Protein AF-A0A6I4LWM6-F1 (afdb_monomer_lite)

Structure (mmCIF, N/CA/C/O backbone):
data_AF-A0A6I4LWM6-F1
#
_entry.id   AF-A0A6I4LWM6-F1
#
loop_
_atom_site.group_PDB
_atom_site.id
_atom_site.type_symbol
_atom_site.label_atom_id
_atom_site.label_alt_id
_atom_site.label_comp_id
_atom_site.label_asym_id
_atom_site.label_entity_id
_atom_site.label_seq_id
_atom_site.pdbx_PDB_ins_code
_atom_site.Cartn_x
_atom_site.Cartn_y
_atom_site.Cartn_z
_atom_site.occupancy
_atom_site.B_iso_or_equiv
_atom_site.auth_seq_id
_atom_site.auth_comp_id
_atom_site.auth_asym_id
_atom_site.auth_atom_id
_atom_site.pdbx_PDB_model_num
ATOM 1 N N . MET A 1 1 ? -7.706 5.451 -8.215 1.00 88.94 1 MET A N 1
ATOM 2 C CA . MET A 1 1 ? -6.629 6.219 -7.553 1.00 88.94 1 MET A CA 1
ATOM 3 C C . MET A 1 1 ? -5.557 5.309 -6.967 1.00 88.94 1 MET A C 1
ATOM 5 O O . MET A 1 1 ? -4.413 5.461 -7.361 1.00 88.94 1 MET A O 1
ATOM 9 N N . LEU A 1 2 ? -5.886 4.353 -6.088 1.00 96.06 2 LEU A N 1
ATOM 10 C CA . LEU A 1 2 ? -4.867 3.525 -5.426 1.00 96.06 2 LEU A CA 1
ATOM 11 C C . LEU A 1 2 ? -3.924 2.790 -6.399 1.00 96.06 2 LEU A C 1
ATOM 13 O O . LEU A 1 2 ? -2.712 2.889 -6.254 1.00 96.06 2 LEU A O 1
ATOM 17 N N . ASN A 1 3 ? -4.457 2.176 -7.461 1.00 97.75 3 ASN A N 1
ATOM 18 C CA . ASN A 1 3 ? -3.626 1.541 -8.496 1.00 97.75 3 ASN A CA 1
ATOM 19 C C . ASN A 1 3 ? -2.638 2.515 -9.164 1.00 97.75 3 ASN A C 1
ATOM 21 O O . ASN A 1 3 ? -1.543 2.117 -9.543 1.00 97.75 3 ASN A O 1
ATOM 25 N N . GLN A 1 4 ? -2.995 3.797 -9.300 1.00 98.00 4 GLN A N 1
ATOM 26 C CA . GLN A 1 4 ? -2.101 4.809 -9.878 1.00 98.00 4 GLN A CA 1
ATOM 27 C C . GLN A 1 4 ? -0.998 5.207 -8.897 1.00 98.00 4 GLN A C 1
ATOM 29 O O . GLN A 1 4 ? 0.128 5.427 -9.322 1.00 98.00 4 GLN A O 1
ATOM 34 N N . ILE A 1 5 ? -1.296 5.258 -7.596 1.00 97.81 5 ILE A N 1
ATOM 35 C CA . ILE A 1 5 ? -0.276 5.464 -6.559 1.00 97.81 5 ILE A CA 1
ATOM 36 C C . ILE A 1 5 ? 0.727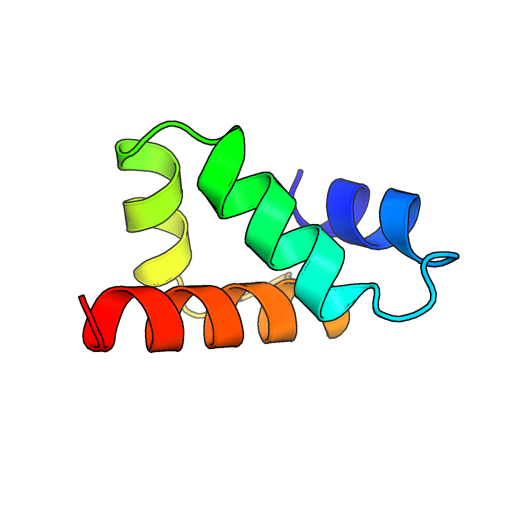 4.307 -6.601 1.00 97.81 5 ILE A C 1
ATOM 38 O O . ILE A 1 5 ? 1.922 4.558 -6.717 1.00 97.81 5 ILE A O 1
ATOM 42 N N . ALA A 1 6 ? 0.238 3.063 -6.617 1.00 97.88 6 ALA A N 1
ATOM 43 C CA . ALA A 1 6 ? 1.086 1.878 -6.737 1.00 97.88 6 ALA A CA 1
ATOM 44 C C . ALA A 1 6 ? 1.935 1.902 -8.023 1.00 97.88 6 ALA A C 1
ATOM 46 O O . ALA A 1 6 ? 3.131 1.640 -7.982 1.00 97.88 6 ALA A O 1
ATOM 47 N N . THR A 1 7 ? 1.342 2.305 -9.153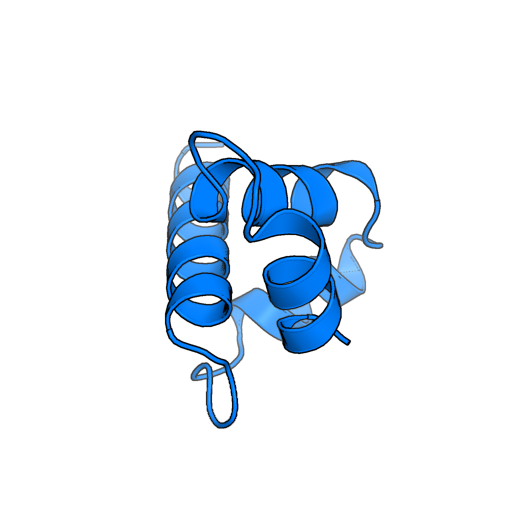 1.00 98.12 7 THR A N 1
ATOM 48 C CA . THR A 1 7 ? 2.065 2.468 -10.428 1.00 98.12 7 THR A CA 1
ATOM 49 C C . THR A 1 7 ? 3.168 3.526 -10.329 1.00 98.12 7 THR A C 1
ATOM 51 O O . THR A 1 7 ? 4.281 3.302 -10.793 1.00 98.12 7 THR A O 1
ATOM 54 N N . ASN A 1 8 ? 2.887 4.675 -9.711 1.00 98.00 8 ASN A N 1
ATOM 55 C CA . ASN A 1 8 ? 3.858 5.762 -9.572 1.00 98.00 8 ASN A CA 1
ATOM 56 C C . ASN A 1 8 ? 5.016 5.402 -8.632 1.00 98.00 8 ASN A C 1
ATOM 58 O O . ASN A 1 8 ? 6.113 5.929 -8.791 1.00 98.00 8 ASN A O 1
ATOM 62 N N . LEU A 1 9 ? 4.771 4.516 -7.665 1.00 97.75 9 LEU A N 1
ATOM 63 C CA . LEU A 1 9 ? 5.763 4.039 -6.701 1.00 97.75 9 LEU A CA 1
ATOM 64 C C . LEU A 1 9 ? 6.451 2.739 -7.146 1.00 97.75 9 LEU A C 1
ATOM 66 O O . LEU A 1 9 ? 7.255 2.193 -6.400 1.00 97.75 9 LEU A O 1
ATOM 70 N N . ALA A 1 10 ? 6.191 2.249 -8.361 1.00 96.69 10 ALA A N 1
ATOM 71 C CA . ALA A 1 10 ? 6.693 0.956 -8.832 1.00 96.69 10 ALA A CA 1
ATOM 72 C C . ALA A 1 10 ? 8.229 0.862 -8.924 1.00 96.69 10 ALA A C 1
ATOM 74 O O . ALA A 1 10 ? 8.769 -0.240 -8.963 1.00 96.69 10 ALA A O 1
ATOM 75 N N . THR A 1 11 ? 8.937 1.994 -8.979 1.00 96.81 11 THR A N 1
ATOM 76 C CA . THR A 1 11 ? 10.410 2.036 -8.999 1.00 96.81 11 THR A CA 1
ATOM 77 C C . THR A 1 11 ? 11.037 2.130 -7.608 1.00 96.81 11 THR A C 1
ATOM 79 O O . THR A 1 11 ? 12.262 2.186 -7.506 1.00 96.81 11 THR A O 1
ATOM 82 N N . ASP A 1 12 ? 10.227 2.214 -6.552 1.00 97.81 12 ASP A N 1
ATOM 83 C CA . ASP A 1 12 ? 10.719 2.168 -5.179 1.00 97.81 12 ASP A CA 1
ATOM 84 C C . ASP A 1 12 ? 11.342 0.786 -4.882 1.00 97.81 12 ASP A C 1
ATOM 86 O O . ASP A 1 12 ? 10.888 -0.217 -5.439 1.00 97.81 12 ASP A O 1
ATOM 90 N N . PRO A 1 13 ? 12.381 0.688 -4.033 1.00 97.50 13 PRO A N 1
ATOM 91 C CA . PRO A 1 13 ? 12.912 -0.605 -3.601 1.00 97.50 13 PRO A CA 1
ATOM 92 C C . PRO A 1 13 ? 11.878 -1.510 -2.908 1.00 97.50 13 PRO A C 1
ATOM 94 O O . PRO A 1 13 ? 12.015 -2.732 -2.977 1.00 97.50 13 PRO A O 1
ATOM 97 N N . ASP A 1 14 ? 10.858 -0.933 -2.262 1.00 97.44 14 ASP A N 1
ATOM 98 C CA . ASP A 1 14 ? 9.709 -1.643 -1.688 1.00 97.44 14 ASP A CA 1
ATOM 99 C C . ASP A 1 14 ? 8.383 -0.908 -2.005 1.00 97.44 14 ASP A C 1
ATOM 101 O O . ASP A 1 14 ? 7.812 -0.206 -1.158 1.00 97.44 14 ASP A O 1
ATOM 105 N N . PRO A 1 15 ? 7.836 -1.091 -3.225 1.00 97.38 15 PRO A N 1
ATOM 106 C CA . PRO A 1 15 ? 6.646 -0.375 -3.690 1.00 97.38 15 PRO A CA 1
ATOM 107 C C . PRO A 1 15 ? 5.398 -0.627 -2.842 1.00 97.38 15 PRO A C 1
ATOM 109 O O . PRO A 1 15 ? 4.532 0.244 -2.727 1.00 97.38 15 PRO A O 1
ATOM 112 N N . VAL A 1 16 ? 5.283 -1.819 -2.247 1.00 98.12 16 VAL A N 1
ATOM 113 C CA . VAL A 1 16 ? 4.131 -2.201 -1.419 1.00 98.12 16 VAL A CA 1
ATOM 114 C C . VAL A 1 16 ? 4.154 -1.426 -0.109 1.00 98.12 16 VAL A C 1
ATOM 116 O O . VAL A 1 16 ? 3.139 -0.831 0.267 1.00 98.12 16 VAL A O 1
ATOM 119 N N . THR A 1 17 ? 5.304 -1.390 0.570 1.00 98.06 17 THR A N 1
ATOM 120 C CA . THR A 1 17 ? 5.457 -0.606 1.800 1.00 98.06 17 THR A CA 1
ATOM 121 C C . THR A 1 17 ? 5.281 0.882 1.518 1.00 98.06 17 THR A C 1
ATOM 123 O O . THR A 1 17 ? 4.470 1.518 2.191 1.00 98.06 17 THR A O 1
ATOM 126 N N . ALA A 1 18 ? 5.921 1.413 0.471 1.00 98.19 18 ALA A N 1
ATOM 127 C CA . ALA A 1 18 ? 5.786 2.818 0.088 1.00 98.19 18 ALA A CA 1
ATOM 128 C C . ALA A 1 18 ? 4.323 3.208 -0.206 1.00 98.19 18 ALA A C 1
ATOM 130 O O . ALA A 1 18 ? 3.850 4.270 0.205 1.00 98.19 18 ALA A O 1
ATOM 131 N N . THR A 1 19 ? 3.565 2.330 -0.872 1.00 98.38 19 THR A N 1
ATOM 132 C CA . THR A 1 19 ? 2.139 2.559 -1.155 1.00 98.38 19 THR A CA 1
ATOM 133 C C . THR A 1 19 ? 1.299 2.550 0.124 1.00 98.38 19 THR A C 1
ATOM 135 O O . THR A 1 19 ? 0.451 3.428 0.302 1.00 98.38 19 THR A O 1
ATOM 138 N N . ALA A 1 20 ? 1.527 1.599 1.034 1.00 98.06 20 ALA A N 1
ATOM 139 C CA . ALA A 1 20 ? 0.796 1.526 2.300 1.00 98.06 20 ALA A CA 1
ATOM 140 C C . ALA A 1 20 ? 1.071 2.753 3.188 1.00 98.06 20 ALA A C 1
ATOM 142 O O . ALA A 1 20 ? 0.136 3.342 3.736 1.00 98.06 20 ALA A O 1
ATOM 143 N N . GLU A 1 21 ? 2.332 3.185 3.270 1.00 97.56 21 GLU A N 1
ATOM 144 C CA . GLU A 1 21 ? 2.738 4.395 3.993 1.00 97.56 21 GLU A CA 1
ATOM 145 C C . GLU A 1 21 ? 2.110 5.652 3.389 1.00 97.56 21 GLU A C 1
ATOM 147 O O . GLU A 1 21 ? 1.604 6.502 4.122 1.00 97.56 21 GLU A O 1
ATOM 152 N N . HIS A 1 22 ? 2.050 5.753 2.057 1.00 97.81 22 HIS A N 1
ATOM 153 C CA . HIS A 1 22 ? 1.380 6.868 1.393 1.00 97.81 22 HIS A CA 1
ATOM 154 C C . HIS A 1 22 ? -0.100 6.962 1.798 1.00 97.81 22 HIS A C 1
ATOM 156 O O . HIS A 1 22 ? -0.589 8.044 2.131 1.00 97.81 22 HIS A O 1
ATOM 162 N N . ILE A 1 23 ? -0.822 5.837 1.824 1.00 97.00 23 ILE A N 1
ATOM 163 C CA . ILE A 1 23 ? -2.213 5.811 2.301 1.00 97.00 23 ILE A CA 1
ATOM 164 C C . ILE A 1 23 ? -2.268 6.232 3.773 1.00 97.00 23 ILE A C 1
ATOM 166 O O . ILE A 1 23 ? -3.072 7.089 4.143 1.00 97.00 23 ILE A O 1
ATOM 170 N N . GLN A 1 24 ? -1.406 5.664 4.621 1.00 95.94 24 GLN A N 1
ATOM 171 C CA . GLN A 1 24 ? -1.382 5.953 6.053 1.00 95.94 24 GLN A CA 1
ATOM 172 C C . GLN A 1 24 ? -1.155 7.444 6.346 1.00 95.94 24 GLN A C 1
ATOM 174 O O . GLN A 1 24 ? -1.831 8.005 7.212 1.00 95.94 24 GLN A O 1
ATOM 179 N N . LEU A 1 25 ? -0.246 8.093 5.622 1.00 96.56 25 LEU A N 1
ATOM 180 C CA . LEU A 1 25 ? 0.145 9.482 5.861 1.00 96.56 25 LEU A CA 1
ATOM 181 C C 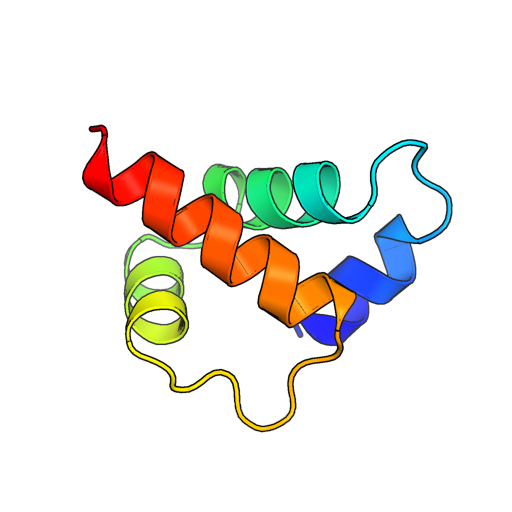. LEU A 1 25 ? -0.817 10.494 5.231 1.00 96.56 25 LEU A C 1
ATOM 183 O O . LEU A 1 25 ? -1.102 11.516 5.853 1.00 96.56 25 LEU A O 1
ATOM 187 N N . PHE A 1 26 ? -1.325 10.221 4.026 1.00 96.69 26 PHE A N 1
ATOM 188 C CA . PHE A 1 26 ? -1.987 11.250 3.215 1.00 96.69 26 PHE A CA 1
ATOM 189 C C . PHE A 1 26 ? -3.489 11.058 3.026 1.00 96.69 26 PHE A C 1
ATOM 191 O O . PHE A 1 26 ? -4.166 12.012 2.652 1.00 96.69 26 PHE A O 1
ATOM 198 N N . TRP A 1 27 ? -4.036 9.862 3.258 1.00 96.56 27 TRP A N 1
ATOM 199 C CA . TRP A 1 27 ? -5.475 9.656 3.089 1.00 96.56 27 TRP A CA 1
ATOM 200 C C . TRP A 1 27 ? -6.258 10.074 4.330 1.00 96.56 27 TRP A C 1
ATOM 202 O O . TRP A 1 27 ? -5.844 9.834 5.471 1.00 96.56 27 TRP A O 1
ATOM 212 N N . ASP A 1 28 ? -7.447 10.626 4.107 1.00 97.31 28 ASP A N 1
ATOM 213 C CA . ASP A 1 28 ? -8.386 10.916 5.181 1.00 97.31 28 ASP A CA 1
ATOM 214 C C . ASP A 1 28 ? -8.787 9.634 5.936 1.00 97.31 28 ASP A C 1
ATOM 216 O O . ASP A 1 28 ? -8.925 8.568 5.320 1.00 97.31 28 ASP A O 1
ATOM 220 N N . PRO A 1 29 ? -9.057 9.710 7.256 1.00 95.56 29 PRO A N 1
ATOM 221 C CA . PRO A 1 29 ? -9.469 8.553 8.055 1.00 95.56 29 PRO A CA 1
ATOM 222 C C . PRO A 1 29 ? -10.636 7.771 7.443 1.00 95.56 29 PRO A C 1
ATOM 224 O O . PRO A 1 29 ? -10.617 6.543 7.422 1.00 95.56 29 PRO A O 1
ATOM 227 N N . ARG A 1 30 ? -11.621 8.470 6.865 1.00 96.00 30 ARG A N 1
ATOM 228 C CA . ARG A 1 30 ? -12.764 7.835 6.197 1.00 96.00 30 ARG A CA 1
ATOM 229 C C . ARG A 1 30 ? -12.354 7.030 4.960 1.00 96.00 30 ARG A C 1
ATOM 231 O O . ARG A 1 30 ? -12.886 5.947 4.752 1.00 96.00 30 ARG A O 1
ATOM 238 N N . MET A 1 31 ? -11.417 7.529 4.153 1.00 96.00 31 MET A N 1
ATOM 239 C CA . MET A 1 31 ? -10.935 6.805 2.970 1.00 96.00 31 MET A CA 1
ATOM 240 C C . MET A 1 31 ? -10.182 5.535 3.366 1.00 96.00 31 MET A C 1
ATOM 242 O O . MET A 1 31 ? -10.347 4.502 2.723 1.00 96.00 31 MET A O 1
ATOM 246 N N . LYS A 1 32 ? -9.397 5.600 4.451 1.00 95.44 32 LYS A N 1
ATOM 247 C CA . LYS A 1 32 ? -8.707 4.435 5.023 1.00 95.44 32 LYS A CA 1
ATOM 248 C C . LYS A 1 32 ? -9.699 3.365 5.475 1.00 95.44 32 LYS A C 1
ATOM 250 O O . LYS A 1 32 ? -9.508 2.202 5.157 1.00 95.44 32 LYS A O 1
ATOM 255 N N . GLN A 1 33 ? -10.779 3.750 6.157 1.00 95.38 33 GLN A N 1
ATOM 256 C CA . GLN A 1 33 ? -11.828 2.798 6.543 1.00 95.38 33 GLN A CA 1
ATOM 257 C C . GLN A 1 33 ? -12.480 2.153 5.314 1.00 95.38 33 GLN A C 1
ATOM 259 O O . GLN A 1 33 ? -12.510 0.933 5.218 1.00 95.38 33 GLN A O 1
ATOM 264 N N . MET A 1 34 ? -12.882 2.954 4.322 1.00 94.69 34 MET A N 1
ATOM 265 C CA . MET A 1 34 ? -13.521 2.434 3.107 1.00 94.69 34 MET A CA 1
ATOM 266 C C . MET A 1 34 ? -12.657 1.416 2.352 1.00 94.69 34 MET A C 1
ATOM 268 O O . MET A 1 34 ? -13.189 0.445 1.824 1.00 94.69 34 ME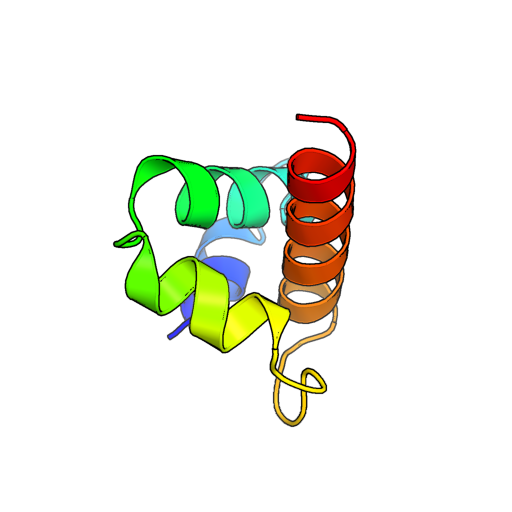T A O 1
ATOM 272 N N . ILE A 1 35 ? -11.338 1.630 2.268 1.00 95.12 35 ILE A N 1
ATOM 273 C CA . ILE A 1 35 ? -10.458 0.686 1.565 1.00 95.12 35 ILE A CA 1
ATOM 274 C C . ILE A 1 35 ? -10.178 -0.578 2.386 1.00 95.12 35 ILE A C 1
ATOM 276 O O . ILE A 1 35 ? -9.997 -1.638 1.802 1.00 95.12 35 ILE A O 1
ATOM 280 N N . LEU A 1 36 ? -10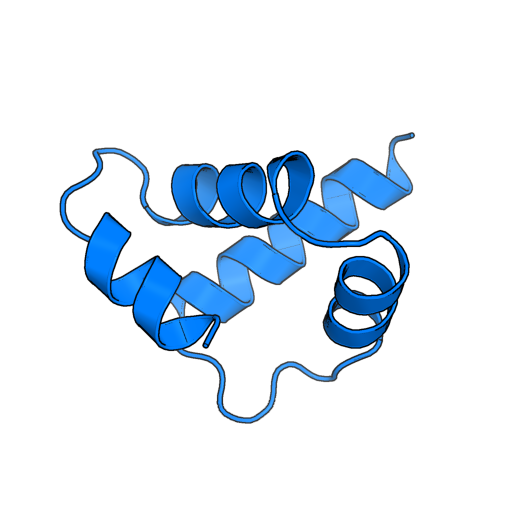.178 -0.485 3.719 1.00 94.69 36 LEU A N 1
ATOM 281 C CA . LEU A 1 36 ? -10.042 -1.644 4.608 1.00 94.69 36 LEU A CA 1
ATOM 282 C C . LEU A 1 36 ? -11.304 -2.520 4.631 1.00 94.69 36 LEU A C 1
ATOM 284 O O . LEU A 1 36 ? -11.205 -3.719 4.866 1.00 94.69 36 LEU A O 1
ATOM 288 N N . GLU A 1 37 ? -12.473 -1.927 4.390 1.00 94.88 37 GLU A N 1
ATOM 289 C CA . GLU A 1 37 ? -13.760 -2.628 4.281 1.00 94.88 37 GLU A CA 1
ATOM 290 C C . GLU A 1 37 ? -14.030 -3.184 2.872 1.00 94.88 37 GLU A C 1
ATOM 292 O O . GLU A 1 37 ? -14.959 -3.970 2.685 1.00 94.88 37 GLU A O 1
ATOM 297 N N . SER A 1 38 ? -13.243 -2.777 1.872 1.00 90.75 38 SER A N 1
ATOM 298 C CA . SER A 1 38 ? -13.348 -3.293 0.508 1.00 90.75 38 SER A CA 1
ATOM 299 C C . SER A 1 38 ? -12.782 -4.712 0.417 1.00 90.75 38 SER A C 1
ATOM 301 O O . SER A 1 38 ? -11.795 -5.060 1.060 1.00 90.75 38 SER A O 1
ATOM 303 N N . ASP A 1 39 ? -13.376 -5.520 -0.453 1.00 88.44 39 ASP A N 1
ATOM 304 C CA . ASP A 1 39 ? -12.879 -6.835 -0.866 1.00 88.44 39 ASP A CA 1
ATOM 305 C C . ASP A 1 39 ? -11.644 -6.770 -1.786 1.00 88.44 39 ASP A C 1
ATOM 307 O O . ASP A 1 39 ? -11.066 -7.803 -2.129 1.00 88.44 39 ASP A O 1
ATOM 311 N N . GLY A 1 40 ? -11.211 -5.563 -2.165 1.00 89.00 40 GLY A N 1
ATOM 312 C CA . GLY A 1 40 ? -10.059 -5.338 -3.030 1.00 89.00 40 GLY A CA 1
ATOM 313 C C . GLY A 1 40 ? -10.337 -5.598 -4.510 1.00 89.00 40 GLY A C 1
ATOM 314 O O . GLY A 1 40 ? -9.388 -5.681 -5.295 1.00 89.00 40 GLY A O 1
ATOM 315 N N . GLU A 1 41 ? -11.606 -5.715 -4.917 1.00 93.50 41 GLU A N 1
ATOM 316 C CA . GLU A 1 41 ? -11.958 -5.911 -6.321 1.00 93.50 41 GLU A CA 1
ATOM 317 C C . GLU A 1 41 ? -11.437 -4.747 -7.187 1.00 93.50 41 GLU A C 1
ATOM 319 O O . GLU A 1 41 ? -11.573 -3.565 -6.862 1.00 93.50 41 GLU A O 1
ATOM 324 N N . GLY A 1 42 ? -10.786 -5.082 -8.304 1.00 94.06 42 GLY A N 1
ATOM 325 C CA . GLY A 1 42 ? -10.217 -4.097 -9.227 1.00 94.06 42 GLY A CA 1
ATOM 326 C C . GLY A 1 42 ? -8.903 -3.453 -8.767 1.00 94.06 42 GLY A C 1
ATOM 327 O O . GLY A 1 42 ? -8.387 -2.576 -9.470 1.00 94.06 42 GLY A O 1
ATOM 328 N N . LEU A 1 43 ? -8.325 -3.869 -7.634 1.00 97.12 43 LEU A N 1
ATOM 329 C CA . LEU A 1 43 ? -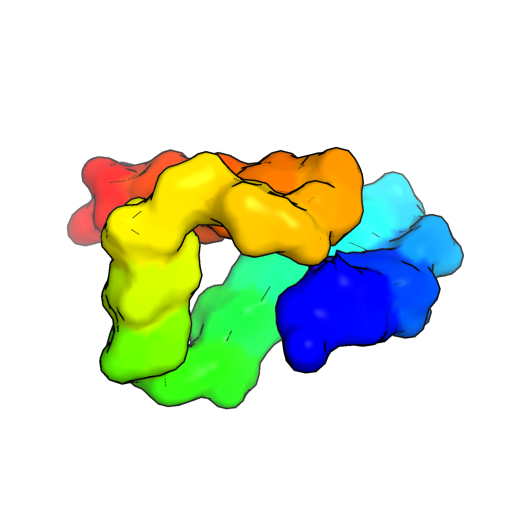6.975 -3.461 -7.241 1.00 97.12 43 LEU A CA 1
ATOM 330 C C . LEU A 1 43 ? -5.902 -4.223 -8.029 1.00 97.12 43 LEU A C 1
ATOM 332 O O . LEU A 1 43 ? -6.056 -5.402 -8.348 1.00 97.12 43 LEU A O 1
ATOM 336 N N . SER A 1 44 ? -4.788 -3.550 -8.330 1.00 97.38 44 SER A N 1
ATOM 337 C CA . SER A 1 44 ? -3.587 -4.246 -8.805 1.00 97.38 44 SER A CA 1
ATOM 338 C C . SER A 1 44 ? -2.985 -5.102 -7.679 1.00 97.38 44 SER A C 1
ATOM 340 O O . SER A 1 44 ? -3.266 -4.841 -6.504 1.00 97.38 44 SER A O 1
ATOM 342 N N . PRO A 1 45 ? -2.130 -6.094 -7.989 1.00 96.25 45 PRO A N 1
ATOM 343 C CA . PRO A 1 45 ? -1.494 -6.927 -6.967 1.00 96.25 45 PRO A CA 1
ATOM 344 C C . PRO A 1 45 ? -0.741 -6.123 -5.895 1.00 96.25 45 PRO A C 1
ATOM 346 O O . PRO A 1 45 ? -0.866 -6.406 -4.705 1.00 96.25 45 PRO A O 1
ATOM 349 N N . GLU A 1 46 ? -0.011 -5.082 -6.292 1.00 96.50 46 GLU A N 1
ATOM 350 C CA . GLU A 1 46 ? 0.755 -4.217 -5.389 1.00 96.50 46 GLU A CA 1
ATOM 351 C C . GLU A 1 46 ? -0.166 -3.370 -4.507 1.00 96.50 46 GLU A C 1
ATOM 353 O O . GLU A 1 46 ? 0.061 -3.241 -3.304 1.00 96.50 46 GLU A O 1
ATOM 358 N N . ALA A 1 47 ? -1.243 -2.831 -5.088 1.00 97.88 47 ALA A N 1
ATOM 359 C CA . ALA A 1 47 ? -2.255 -2.083 -4.354 1.00 97.88 47 ALA A CA 1
ATOM 360 C C . ALA A 1 47 ? -2.975 -2.967 -3.324 1.00 97.88 47 ALA A C 1
ATOM 362 O O . ALA A 1 47 ? -3.140 -2.558 -2.176 1.00 97.88 47 ALA A O 1
ATOM 363 N N . ALA A 1 48 ? -3.358 -4.187 -3.705 1.00 97.69 48 ALA A N 1
ATOM 364 C CA . ALA A 1 48 ? -3.989 -5.145 -2.801 1.00 97.69 48 ALA A CA 1
ATOM 365 C C . ALA A 1 48 ? -3.050 -5.538 -1.647 1.00 97.69 48 ALA A C 1
ATOM 367 O O . ALA A 1 48 ? -3.459 -5.527 -0.485 1.00 97.69 48 ALA A O 1
ATOM 368 N N . ALA A 1 49 ? -1.773 -5.807 -1.940 1.00 97.44 49 ALA A N 1
ATOM 369 C CA . ALA A 1 49 ? -0.769 -6.100 -0.918 1.00 97.44 49 ALA A CA 1
ATOM 370 C C . ALA A 1 49 ? -0.558 -4.916 0.046 1.00 97.44 49 ALA A C 1
ATOM 372 O O . ALA A 1 49 ? -0.432 -5.112 1.257 1.00 97.44 49 ALA A O 1
ATOM 373 N N . ALA A 1 50 ? -0.585 -3.681 -0.462 1.00 98.00 50 ALA A N 1
ATOM 374 C CA . ALA A 1 50 ? -0.476 -2.483 0.366 1.00 98.00 50 ALA A CA 1
ATOM 375 C C . ALA A 1 50 ? -1.677 -2.326 1.315 1.00 98.00 50 ALA A C 1
ATOM 377 O O . ALA A 1 50 ? -1.493 -1.997 2.487 1.00 98.00 50 ALA A O 1
ATOM 378 N N . VAL A 1 51 ? -2.896 -2.625 0.848 1.00 97.56 51 VAL A N 1
ATOM 379 C CA . VAL A 1 51 ? -4.105 -2.634 1.695 1.00 97.56 51 VAL A CA 1
ATOM 380 C C . VAL A 1 51 ? -4.010 -3.708 2.776 1.00 97.56 51 VAL A C 1
ATOM 382 O O . VAL A 1 51 ? -4.299 -3.425 3.938 1.00 97.56 51 VAL A O 1
ATOM 385 N N . GLN A 1 52 ? -3.535 -4.912 2.442 1.00 96.75 52 GLN A N 1
ATOM 386 C CA . GLN A 1 52 ? -3.315 -5.969 3.436 1.00 96.75 52 GLN A CA 1
ATOM 387 C C . GLN A 1 52 ? -2.304 -5.549 4.509 1.00 96.75 52 GLN A C 1
ATOM 389 O O . GLN A 1 52 ? -2.532 -5.778 5.698 1.00 96.75 52 GLN A O 1
ATOM 394 N N . ARG A 1 53 ? -1.207 -4.895 4.113 1.00 95.94 53 ARG A N 1
ATOM 395 C CA . ARG A 1 53 ? -0.213 -4.358 5.049 1.00 95.94 53 ARG A CA 1
ATOM 396 C C . ARG A 1 53 ? -0.809 -3.276 5.950 1.00 95.94 53 ARG A C 1
ATOM 398 O O . ARG A 1 53 ? -0.585 -3.300 7.159 1.00 95.94 53 ARG A O 1
ATOM 405 N N . LEU A 1 54 ? -1.590 -2.359 5.379 1.00 95.12 54 LEU A N 1
ATOM 406 C CA . LEU A 1 54 ? -2.287 -1.321 6.136 1.00 95.12 54 LEU A CA 1
ATOM 407 C C . LEU A 1 54 ? -3.245 -1.935 7.169 1.00 95.12 54 LEU A C 1
ATOM 409 O O . LEU A 1 54 ? -3.252 -1.496 8.315 1.00 95.12 54 LEU A O 1
ATOM 413 N N . ALA A 1 55 ? -3.999 -2.975 6.796 1.00 94.62 55 ALA A N 1
ATOM 414 C CA . ALA A 1 55 ? -4.913 -3.682 7.694 1.00 94.62 55 ALA A CA 1
ATOM 415 C C . ALA A 1 55 ? -4.184 -4.320 8.886 1.00 94.62 55 ALA A C 1
ATOM 417 O O . ALA A 1 55 ? -4.637 -4.202 10.023 1.00 94.62 55 ALA A O 1
ATOM 418 N N . GLN A 1 56 ? -3.028 -4.945 8.640 1.00 93.75 56 GLN A N 1
ATOM 419 C CA . GLN A 1 56 ? -2.193 -5.521 9.699 1.00 93.75 56 GLN A CA 1
ATOM 420 C C . GLN A 1 56 ? -1.693 -4.446 10.669 1.00 93.75 56 GLN A C 1
ATOM 422 O O . GLN A 1 56 ? -1.814 -4.623 11.878 1.00 93.75 56 GLN A O 1
ATOM 427 N N . ALA A 1 57 ? -1.200 -3.315 10.149 1.00 89.50 57 ALA A N 1
ATOM 428 C CA . ALA A 1 57 ? -0.741 -2.197 10.972 1.00 89.50 57 ALA A CA 1
ATOM 429 C C . ALA A 1 57 ? -1.873 -1.609 11.834 1.00 89.50 57 ALA A C 1
ATOM 431 O O . ALA A 1 57 ? -1.659 -1.281 13.000 1.00 89.50 57 ALA A O 1
ATOM 432 N N . HIS A 1 58 ? -3.085 -1.522 11.278 1.00 86.12 58 HIS A N 1
ATOM 433 C CA . HIS A 1 58 ? -4.274 -1.035 11.980 1.00 86.12 58 HIS A CA 1
ATOM 434 C C . HIS A 1 58 ? -4.763 -2.000 13.070 1.00 86.12 58 HIS A C 1
ATOM 436 O O . HIS A 1 58 ? -5.254 -1.551 14.096 1.00 86.12 58 HIS A O 1
ATOM 442 N N . ALA A 1 59 ? -4.629 -3.313 12.864 1.00 85.12 59 ALA A N 1
ATOM 443 C CA . ALA A 1 59 ? -5.003 -4.324 13.856 1.00 85.12 59 ALA A CA 1
ATOM 444 C C . ALA A 1 59 ? -4.012 -4.415 15.032 1.00 85.12 59 ALA A C 1
ATOM 446 O O . ALA A 1 59 ? -4.361 -4.930 16.092 1.00 85.12 59 ALA A O 1
ATOM 447 N N . SER A 1 60 ? -2.774 -3.950 14.839 1.00 79.81 60 SER A N 1
ATOM 448 C CA . SER A 1 60 ? -1.731 -3.907 15.872 1.00 79.81 60 SER A CA 1
ATOM 449 C C . SER A 1 60 ? -1.688 -2.609 16.693 1.00 79.81 60 SER A C 1
ATOM 451 O O . SER A 1 60 ? -0.844 -2.504 17.584 1.00 79.81 60 SER A O 1
ATOM 453 N N . ALA A 1 61 ? -2.543 -1.631 16.376 1.00 68.00 61 ALA A N 1
ATOM 454 C CA . ALA A 1 61 ? -2.640 -0.330 17.044 1.00 68.00 61 ALA A CA 1
ATOM 455 C C . ALA A 1 61 ? -3.794 -0.304 18.058 1.00 68.00 61 ALA A C 1
ATOM 457 O O . ALA A 1 61 ? -3.609 0.326 19.123 1.00 68.00 61 ALA A O 1
#

Organism: NCBI:txid2509718

Secondary structure (DSSP, 8-state):
-HHHHHHHTTTSSSHHHHHHHHHHHHS-HHHHHHHHSS--TT--HHHHHHHHHHHHHHHT-

Radius of gyration: 10.55 Å; chains: 1; bounding box: 27×18×28 Å

Foldseek 3Di:
DLQVQLVVQVPPPQSLCVSLVCCVPPPDPVVLVVLLPDPCPPHDPSSVSNNVVNNVVVVVD

pLDDT: mean 94.99, std 5.02, range [68.0, 98.38]

Sequence (61 aa):
MLNQIATNLATDPDPVTATAEHIQLFWDPRMKQMILESDGEGLSPEAAAAVQRLAQAHASA

InterPro domains:
  IPR021074 Formate dehydrogenase, delta subunit [PF11390] (1-51)